Protein AF-A0A7V9V9J7-F1 (afdb_monomer)

pLDDT: mean 83.52, std 16.51, range [38.28, 96.44]

Foldseek 3Di:
DAWWWAQPPPRDIDSDQADPPPRDGTHTPADWAQDPPPRDTDHPVVVVPDPPPPDDPPPPCPPPPPQALVSVLVVLVVVLVCLVVDDVVVVVVQCVVPCNPCSSVVSSVVSVVSSVVSVVVVVD

Radius of gyration: 22.6 Å; Cα contacts (8 Å, |Δi|>4): 136; chains: 1; bounding box: 46×29×62 Å

Mean predicted aligned error: 16.67 Å

Secondary structure (DSSP, 8-state):
-EEEEE-TTT-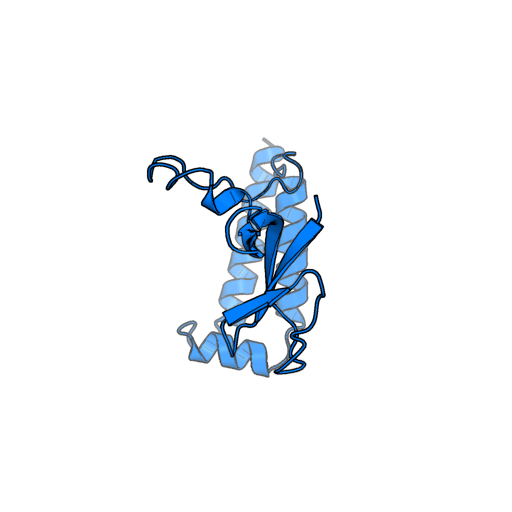-EESSSB-TTT-PBPEEEEEEEE-TTT--EEEHHHHS----S-S------S---PPPHHHHHHHHHHHHHHHHT--HHHHHHHIIIII-TTHHHHHHHHHHHHHHHHHHHH--

Structure (mmCIF, N/CA/C/O backbone):
data_AF-A0A7V9V9J7-F1
#
_entry.id   AF-A0A7V9V9J7-F1
#
loop_
_atom_site.group_PDB
_atom_site.id
_atom_site.type_symbol
_atom_site.label_atom_id
_atom_site.label_alt_id
_ato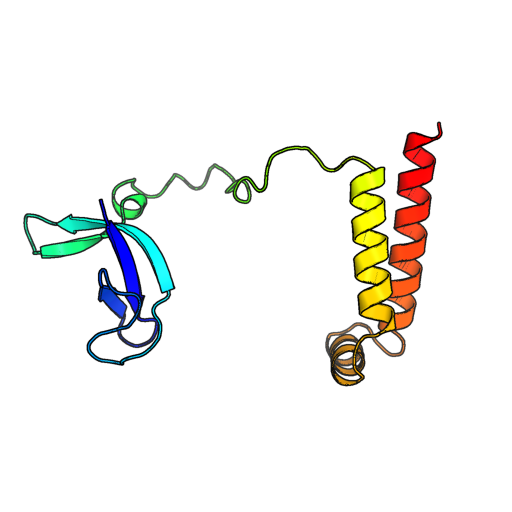m_site.label_comp_id
_atom_site.label_asym_id
_atom_site.label_entity_id
_atom_site.label_seq_id
_atom_site.pdbx_PDB_ins_code
_atom_site.Cartn_x
_atom_site.Cartn_y
_atom_site.Cartn_z
_atom_site.occupancy
_atom_site.B_iso_or_equiv
_atom_site.auth_seq_id
_atom_site.auth_comp_id
_atom_site.auth_asym_id
_atom_site.auth_atom_id
_atom_site.pdbx_PDB_model_num
ATOM 1 N N . MET A 1 1 ? -22.457 3.044 19.060 1.00 63.44 1 MET A N 1
ATOM 2 C CA . MET A 1 1 ? -21.572 2.117 18.328 1.00 63.44 1 MET A CA 1
ATOM 3 C C . MET A 1 1 ? -20.202 2.758 18.299 1.00 63.44 1 MET A C 1
ATOM 5 O O . MET A 1 1 ? -20.093 3.885 17.828 1.00 63.44 1 MET A O 1
ATOM 9 N N . SER A 1 2 ? -19.217 2.107 18.909 1.00 90.19 2 SER A N 1
ATOM 10 C CA . SER A 1 2 ? -17.869 2.651 19.117 1.00 90.19 2 SER A CA 1
ATOM 11 C C . SER A 1 2 ? -16.871 1.880 18.255 1.00 90.19 2 SER A C 1
ATOM 13 O O . SER A 1 2 ? -17.214 0.843 17.689 1.00 90.19 2 SER A O 1
ATOM 15 N N . VAL A 1 3 ? -15.647 2.384 18.106 1.00 93.88 3 VAL A N 1
ATOM 16 C CA . VAL A 1 3 ? -14.589 1.660 17.388 1.00 93.88 3 VAL A CA 1
ATOM 17 C C . VAL A 1 3 ? -13.811 0.810 18.382 1.00 93.88 3 VAL A C 1
ATOM 19 O O . VAL A 1 3 ? -13.319 1.344 19.371 1.00 93.88 3 VAL A O 1
ATOM 22 N N . VAL A 1 4 ? -13.694 -0.484 18.102 1.00 95.44 4 VAL A N 1
ATOM 23 C CA . VAL A 1 4 ? -12.884 -1.433 18.867 1.00 95.44 4 VAL A CA 1
ATOM 24 C C . VAL A 1 4 ? -11.477 -1.477 18.275 1.00 95.44 4 VAL A C 1
ATOM 26 O O . VAL A 1 4 ? -11.292 -1.578 17.054 1.00 95.44 4 VAL A O 1
ATOM 29 N N . TRP A 1 5 ? -10.491 -1.392 19.155 1.00 95.75 5 TRP A N 1
ATOM 30 C CA . TRP A 1 5 ? -9.068 -1.503 18.871 1.00 95.75 5 TRP A CA 1
ATOM 31 C C . TRP A 1 5 ? -8.492 -2.702 19.619 1.00 95.75 5 TRP A C 1
ATOM 33 O O . TRP A 1 5 ? -8.964 -3.009 20.707 1.00 95.75 5 TRP A O 1
ATOM 43 N N . GLU A 1 6 ? -7.458 -3.337 19.075 1.00 96.25 6 GLU A N 1
ATOM 44 C CA . GLU A 1 6 ? -6.782 -4.484 19.693 1.00 96.25 6 GLU A CA 1
ATOM 45 C C . GLU A 1 6 ? -5.274 -4.246 19.789 1.00 96.25 6 GLU A C 1
ATOM 47 O O . GLU A 1 6 ? -4.630 -3.762 18.848 1.00 96.25 6 GLU A O 1
ATOM 52 N N . CYS A 1 7 ? -4.698 -4.561 20.945 1.00 96.44 7 CYS A N 1
ATOM 53 C CA . CYS A 1 7 ? -3.265 -4.459 21.154 1.00 96.44 7 CYS A CA 1
ATOM 54 C C . CYS A 1 7 ? -2.536 -5.616 20.468 1.00 96.44 7 CYS A C 1
ATOM 56 O O . CYS A 1 7 ? -2.694 -6.766 20.857 1.00 96.44 7 CYS A O 1
ATOM 58 N N . GLY A 1 8 ? -1.625 -5.313 19.541 1.00 91.94 8 GLY A N 1
ATOM 59 C CA . GLY A 1 8 ? -0.800 -6.342 18.894 1.00 91.94 8 GLY A CA 1
ATOM 60 C C . GLY A 1 8 ? 0.216 -7.043 19.811 1.00 91.94 8 GLY A C 1
ATOM 61 O O . GLY A 1 8 ? 0.903 -7.947 19.353 1.00 91.94 8 GLY A O 1
ATOM 62 N N . SER A 1 9 ? 0.349 -6.623 21.077 1.00 95.19 9 SER A N 1
ATOM 63 C CA . SER A 1 9 ? 1.264 -7.238 22.050 1.00 95.19 9 SER A CA 1
ATOM 64 C C . SER A 1 9 ? 0.549 -8.176 23.022 1.00 95.19 9 SER A C 1
ATOM 66 O O . SER A 1 9 ? 0.996 -9.302 23.203 1.00 95.19 9 SER A O 1
ATOM 68 N N . CYS A 1 10 ? -0.521 -7.719 23.681 1.00 96.19 10 CYS A N 1
ATOM 69 C CA . CYS A 1 10 ? -1.244 -8.517 24.680 1.00 96.19 10 CYS A CA 1
ATOM 70 C C . CYS A 1 10 ? -2.609 -9.029 24.201 1.00 96.19 10 CYS A C 1
ATOM 72 O O . CYS A 1 10 ? -3.234 -9.807 24.910 1.00 96.19 10 CYS A O 1
ATOM 74 N N . GLY A 1 11 ? -3.084 -8.601 23.027 1.00 93.69 11 GLY A N 1
ATOM 75 C CA . GLY A 1 11 ? -4.415 -8.942 22.518 1.00 93.69 11 GLY A CA 1
ATOM 76 C C . GLY A 1 11 ? -5.564 -8.197 23.204 1.00 93.69 11 GLY A C 1
ATOM 77 O O . GLY A 1 11 ? -6.711 -8.379 22.815 1.00 93.69 11 GLY A O 1
ATOM 78 N N . GLU A 1 12 ? -5.280 -7.344 24.196 1.00 95.00 12 GLU A N 1
ATOM 79 C CA . GLU A 1 12 ? -6.313 -6.599 24.921 1.00 95.00 12 GLU A CA 1
ATOM 80 C C . GLU A 1 12 ? -7.079 -5.663 23.986 1.00 95.00 12 GLU A C 1
ATOM 82 O O . GLU A 1 12 ? -6.481 -4.965 23.149 1.00 95.00 12 GLU A O 1
ATOM 87 N N . ARG A 1 13 ? -8.400 -5.613 24.164 1.00 94.62 13 ARG A N 1
ATOM 88 C CA . ARG A 1 13 ? -9.283 -4.784 23.348 1.00 94.62 13 ARG A CA 1
ATOM 89 C C . ARG A 1 13 ? -9.686 -3.529 24.104 1.00 94.62 13 ARG A C 1
ATOM 91 O O . ARG A 1 13 ? -9.854 -3.524 25.316 1.00 94.62 13 ARG A O 1
ATOM 98 N N . SER A 1 14 ? -9.843 -2.426 23.382 1.00 93.81 14 SER A N 1
ATOM 99 C CA . SER A 1 14 ? -10.214 -1.139 23.974 1.00 93.81 14 SER A CA 1
ATOM 100 C C . SER A 1 14 ? -11.000 -0.267 22.999 1.00 93.81 14 SER A C 1
ATOM 102 O O . SER A 1 14 ? -10.885 -0.399 21.780 1.00 93.81 14 SER A O 1
ATOM 104 N N . PHE A 1 15 ? -11.784 0.668 23.537 1.00 94.88 15 PHE A N 1
ATOM 105 C CA . PHE A 1 15 ? -12.368 1.764 22.758 1.00 94.88 15 PHE A CA 1
ATOM 106 C C . PHE A 1 15 ? -11.381 2.917 22.521 1.00 94.88 15 PHE A C 1
ATOM 108 O O . PHE A 1 15 ? -11.643 3.811 21.712 1.00 94.88 15 PHE A O 1
ATOM 115 N N . GLU A 1 16 ? -10.235 2.896 23.199 1.00 94.31 16 GLU A N 1
ATOM 116 C CA . GLU A 1 16 ? -9.165 3.869 23.041 1.00 94.31 16 GLU A CA 1
ATOM 117 C C . GLU A 1 16 ? -8.092 3.372 22.067 1.00 94.31 16 GLU A C 1
ATOM 119 O O . GLU A 1 16 ? -7.829 2.182 21.917 1.00 94.31 16 GLU A O 1
ATOM 124 N N . ARG A 1 17 ? -7.410 4.315 21.410 1.00 94.50 17 ARG A N 1
ATOM 125 C CA . ARG A 1 17 ? -6.365 4.016 20.414 1.00 94.50 17 ARG A CA 1
ATOM 126 C C . ARG A 1 17 ? -5.072 3.441 20.999 1.00 94.50 17 ARG A C 1
ATOM 128 O O . ARG A 1 17 ? -4.183 3.053 20.236 1.00 94.50 17 ARG A O 1
ATOM 135 N N . ARG A 1 18 ? -4.925 3.462 22.322 1.00 94.62 18 ARG A N 1
ATOM 136 C CA . ARG A 1 18 ? -3.761 2.945 23.038 1.00 94.62 18 ARG A CA 1
ATOM 137 C C . ARG A 1 18 ? -4.205 1.880 24.020 1.00 94.62 18 ARG A C 1
ATOM 139 O O . ARG A 1 18 ? -5.245 2.015 24.656 1.00 94.62 18 ARG A O 1
ATOM 146 N N . CYS A 1 19 ? -3.385 0.849 24.154 1.00 95.06 19 CYS A N 1
ATOM 147 C CA . CYS A 1 19 ? -3.586 -0.168 25.171 1.00 95.06 19 CYS A CA 1
ATOM 148 C C . CYS A 1 19 ? -3.358 0.451 26.556 1.00 95.06 19 CYS A C 1
ATOM 150 O O . CYS A 1 19 ? -2.317 1.069 26.773 1.00 95.06 19 CYS A O 1
ATOM 152 N N . GLY A 1 20 ? -4.291 0.266 27.491 1.00 92.44 20 GLY A N 1
ATOM 153 C CA . GLY A 1 20 ? -4.135 0.764 28.862 1.00 92.44 20 GLY A CA 1
ATOM 154 C C . GLY A 1 20 ? -2.982 0.101 29.624 1.00 92.44 20 GLY A C 1
ATOM 155 O O . GLY A 1 20 ? -2.408 0.715 30.518 1.00 92.44 20 GLY A O 1
ATOM 156 N N . GLU A 1 21 ? -2.608 -1.121 29.237 1.00 93.69 21 GLU A N 1
ATOM 157 C CA . GLU A 1 21 ? -1.572 -1.906 29.911 1.00 93.69 21 GLU A CA 1
ATOM 158 C C . GLU A 1 21 ? -0.200 -1.764 29.231 1.00 93.69 21 GLU A C 1
ATOM 160 O O . GLU A 1 21 ? 0.777 -1.365 29.861 1.00 93.69 21 GLU A O 1
ATOM 165 N N . CYS A 1 22 ? -0.113 -2.017 27.920 1.00 96.12 22 CYS A N 1
ATOM 166 C CA . CYS A 1 22 ? 1.149 -1.915 27.177 1.00 96.12 22 CYS A CA 1
ATOM 167 C C . CYS A 1 22 ? 1.501 -0.480 26.745 1.00 96.12 22 CYS A C 1
ATOM 169 O O . CYS A 1 22 ? 2.628 -0.227 26.324 1.00 96.12 22 CYS A O 1
ATOM 171 N N . ASN A 1 23 ? 0.539 0.452 26.758 1.00 93.38 23 ASN A N 1
ATOM 172 C CA . ASN A 1 23 ? 0.659 1.821 26.227 1.00 93.38 23 ASN A CA 1
ATOM 173 C C . ASN A 1 23 ? 1.091 1.921 24.742 1.00 93.38 23 ASN A C 1
ATOM 175 O O . ASN A 1 23 ? 1.449 2.993 24.237 1.00 93.38 23 ASN A O 1
ATOM 179 N N . LEU A 1 24 ? 1.036 0.807 24.011 1.00 90.94 24 LEU A N 1
ATOM 180 C CA . LEU A 1 24 ? 1.296 0.741 22.576 1.00 90.94 24 LEU A CA 1
ATOM 181 C C . LEU A 1 24 ? 0.077 1.209 21.780 1.00 90.94 24 LEU A C 1
ATOM 183 O O . LEU A 1 24 ? -1.056 1.168 22.264 1.00 90.94 24 LEU A O 1
ATOM 187 N N . PHE A 1 25 ? 0.316 1.641 20.543 1.00 94.94 25 PHE A N 1
ATOM 188 C CA . PHE A 1 25 ? -0.768 1.879 19.597 1.00 94.94 25 PHE A CA 1
ATOM 189 C C . PHE A 1 25 ? -1.416 0.556 19.198 1.00 94.94 25 PHE A C 1
ATOM 191 O O . PHE A 1 25 ? -0.727 -0.392 18.824 1.00 94.94 25 PHE A O 1
ATOM 198 N N . CYS A 1 26 ? -2.741 0.522 19.275 1.00 95.56 26 CYS A N 1
ATOM 199 C CA . CYS A 1 26 ? -3.539 -0.634 18.902 1.00 95.56 26 CYS A CA 1
ATOM 200 C C . CYS A 1 26 ? -3.914 -0.596 17.415 1.00 95.56 26 CYS A C 1
ATOM 202 O O . CYS A 1 26 ? -4.022 0.476 16.808 1.00 95.56 26 CYS A O 1
ATOM 204 N N . SER A 1 27 ? -4.168 -1.771 16.848 1.00 94.62 27 SER A N 1
ATOM 205 C CA . SER A 1 27 ? -4.735 -1.925 15.510 1.00 94.62 27 SER A CA 1
ATOM 206 C C . SER A 1 27 ? -6.246 -1.728 15.565 1.00 94.62 27 SER A C 1
ATOM 208 O O . SER A 1 27 ? -6.904 -2.159 16.511 1.00 94.62 27 SER A O 1
ATOM 210 N N . ARG A 1 28 ? -6.821 -1.059 14.562 1.00 94.62 28 ARG A N 1
ATOM 211 C CA . ARG A 1 28 ? -8.276 -0.896 14.467 1.00 94.62 28 ARG A CA 1
ATOM 212 C C . ARG A 1 28 ? -8.894 -2.216 14.022 1.00 94.62 28 ARG A C 1
ATOM 214 O O . ARG A 1 28 ? -8.563 -2.672 12.934 1.00 94.62 28 ARG A O 1
ATOM 221 N N . ILE A 1 29 ? -9.825 -2.761 14.799 1.00 93.69 29 ILE A N 1
ATOM 222 C CA . ILE A 1 29 ? -10.571 -3.963 14.403 1.00 93.69 29 ILE A CA 1
ATOM 223 C C . ILE A 1 29 ? -11.828 -3.575 13.628 1.00 93.69 29 ILE A C 1
ATOM 225 O O . ILE A 1 29 ? -12.068 -4.070 12.533 1.00 93.69 29 ILE A O 1
ATOM 229 N N . GLY A 1 30 ? -12.617 -2.631 14.144 1.00 91.56 30 GLY A N 1
ATOM 230 C CA . GLY A 1 30 ? -13.843 -2.217 13.466 1.00 91.56 30 GLY A CA 1
ATOM 231 C C . GLY A 1 30 ? -14.850 -1.552 14.387 1.00 91.56 30 GLY A C 1
ATOM 232 O O . GLY A 1 30 ? -14.540 -1.193 15.520 1.00 91.56 30 GLY A O 1
ATOM 233 N N . ALA A 1 31 ? -16.063 -1.344 13.883 1.00 94.06 31 ALA A N 1
ATOM 234 C CA . ALA A 1 31 ? -17.171 -0.906 14.719 1.00 94.06 31 ALA A CA 1
ATOM 235 C C . ALA A 1 31 ? -17.648 -2.071 15.597 1.00 94.06 31 ALA A C 1
ATOM 237 O O . ALA A 1 31 ? -17.758 -3.201 15.126 1.00 94.06 31 ALA A O 1
ATOM 238 N N . GLY A 1 32 ? -17.933 -1.798 16.864 1.00 93.62 32 GLY A N 1
ATOM 239 C CA . GLY A 1 32 ? -18.299 -2.828 17.825 1.00 93.62 32 GLY A CA 1
ATOM 240 C C . GLY A 1 32 ? -18.808 -2.259 19.140 1.00 93.62 32 GLY A C 1
ATOM 241 O O . GLY A 1 32 ? -19.166 -1.075 19.245 1.00 93.62 32 GLY A O 1
ATOM 242 N N . GLY A 1 33 ? -18.862 -3.132 20.136 1.00 92.88 33 GLY A N 1
ATOM 243 C CA . GLY A 1 33 ? -19.396 -2.821 21.448 1.00 92.88 33 GLY A CA 1
ATOM 244 C C . GLY A 1 33 ? -19.060 -3.884 22.480 1.00 92.88 33 GLY A C 1
ATOM 245 O O . GLY A 1 33 ? -18.447 -4.905 22.183 1.00 92.88 33 GLY A O 1
ATOM 246 N N . GLU A 1 34 ? -19.474 -3.605 23.705 1.00 94.31 34 GLU A N 1
ATOM 247 C CA . GLU A 1 34 ? -19.349 -4.534 24.815 1.00 94.31 34 GLU A CA 1
ATOM 248 C C . GLU A 1 34 ? -20.502 -5.550 24.783 1.00 94.31 34 GLU A C 1
ATOM 250 O O . GLU A 1 34 ? -21.670 -5.176 24.632 1.00 94.31 34 GLU A O 1
ATOM 255 N N . CYS A 1 35 ? -20.179 -6.837 24.908 1.00 90.06 35 CYS A N 1
ATOM 256 C CA . CYS A 1 35 ? -21.164 -7.900 25.034 1.00 90.06 35 CYS A CA 1
ATOM 257 C C . CYS A 1 35 ? -21.911 -7.758 26.372 1.00 90.06 35 CYS A C 1
ATOM 259 O O . CYS A 1 35 ? -21.282 -7.827 27.427 1.00 90.06 35 CYS A O 1
ATOM 261 N N . PRO A 1 36 ? -23.252 -7.655 26.386 1.00 89.88 36 PRO A N 1
ATOM 262 C CA . PRO A 1 36 ? -24.004 -7.437 27.624 1.00 89.88 36 PRO A CA 1
ATOM 263 C C . PRO A 1 36 ? -23.991 -8.638 28.585 1.00 89.88 36 PRO A C 1
ATOM 265 O O . PRO A 1 36 ? -24.455 -8.512 29.715 1.00 89.88 36 PRO A O 1
ATOM 268 N N . ALA A 1 37 ? -23.514 -9.808 28.146 1.00 92.75 37 ALA A N 1
ATOM 269 C CA . ALA A 1 37 ? -23.484 -11.024 28.957 1.00 92.75 37 ALA A CA 1
ATOM 270 C C . ALA A 1 37 ? -22.152 -11.240 29.695 1.00 92.75 37 ALA A C 1
ATOM 272 O O . ALA A 1 37 ? -22.159 -11.757 30.810 1.00 92.75 37 ALA A O 1
ATOM 273 N N . CYS A 1 38 ? -21.022 -10.874 29.082 1.00 93.56 38 CYS A N 1
ATOM 274 C CA . CYS A 1 38 ? -19.681 -11.126 29.627 1.00 93.56 38 CYS A CA 1
ATOM 275 C C . CYS A 1 38 ? -18.788 -9.881 29.698 1.00 93.56 38 CYS A C 1
ATOM 277 O O . CYS A 1 38 ? -17.652 -9.988 30.147 1.00 93.56 38 CYS A O 1
ATOM 279 N N . SER A 1 39 ? -19.280 -8.722 29.259 1.00 90.81 39 SER A N 1
ATOM 280 C CA . SER A 1 39 ? -18.514 -7.477 29.145 1.00 90.81 39 SER A CA 1
ATOM 281 C C . SER A 1 39 ? -17.271 -7.552 28.249 1.00 90.81 39 SER A C 1
ATOM 283 O O . SER A 1 39 ? -16.402 -6.688 28.298 1.00 90.81 39 SER A O 1
ATOM 285 N N . GLU A 1 40 ? -17.184 -8.565 27.389 1.00 92.19 40 GLU A N 1
ATOM 286 C CA . GLU A 1 40 ? -16.106 -8.689 26.412 1.00 92.19 40 GLU A CA 1
ATOM 287 C C . GLU A 1 40 ? -16.329 -7.736 25.233 1.00 92.19 40 GLU A C 1
ATOM 289 O O . GLU A 1 40 ? -17.462 -7.549 24.775 1.00 92.19 40 GLU A O 1
ATOM 294 N N . LEU A 1 41 ? -15.255 -7.129 24.724 1.00 93.62 41 LEU A N 1
ATOM 295 C CA . LEU A 1 41 ? -15.330 -6.244 23.566 1.00 93.62 41 LEU A CA 1
ATOM 296 C C . LEU A 1 41 ? -15.336 -7.044 22.265 1.00 93.62 41 LEU A C 1
ATOM 298 O O . LEU A 1 41 ? -14.355 -7.696 21.903 1.00 93.62 41 LEU A O 1
ATOM 302 N N . VAL A 1 42 ? -16.439 -6.922 21.529 1.00 91.88 42 VAL A N 1
ATOM 303 C CA . VAL A 1 42 ? -16.692 -7.672 20.298 1.00 91.88 42 VAL A CA 1
ATOM 304 C C . VAL A 1 42 ? -16.840 -6.706 19.127 1.00 91.88 42 VAL A C 1
ATOM 306 O O . VAL A 1 42 ? -17.552 -5.695 19.205 1.00 91.88 42 VAL A O 1
ATOM 309 N N . ALA A 1 43 ? -16.162 -7.007 18.023 1.00 92.44 43 ALA A N 1
ATOM 310 C CA . ALA A 1 43 ? -16.345 -6.300 16.766 1.00 92.44 43 ALA A CA 1
ATOM 311 C C . ALA A 1 43 ? -17.551 -6.869 16.008 1.00 92.44 43 ALA A C 1
ATOM 313 O O . ALA A 1 43 ? -17.783 -8.074 15.990 1.00 92.44 43 ALA A O 1
ATOM 314 N N . GLY A 1 44 ? -18.317 -6.005 15.337 1.00 89.75 44 GLY A N 1
ATOM 315 C CA . GLY A 1 44 ? -19.518 -6.428 14.606 1.00 89.75 44 GLY A CA 1
ATOM 316 C C . GLY A 1 44 ? -19.237 -7.515 13.563 1.00 89.75 44 GLY A C 1
ATOM 317 O O . GLY A 1 44 ? -20.007 -8.463 13.459 1.00 89.75 44 GLY A O 1
ATOM 318 N N . ALA A 1 45 ? -18.085 -7.430 12.891 1.00 84.62 45 ALA A N 1
ATOM 319 C CA . ALA A 1 45 ? -17.643 -8.398 11.886 1.00 84.62 45 ALA A CA 1
ATOM 320 C C . ALA A 1 45 ? -17.408 -9.821 12.434 1.00 84.62 45 ALA A C 1
ATOM 322 O O . ALA A 1 45 ? -17.312 -10.757 11.653 1.00 84.62 45 ALA A O 1
ATOM 32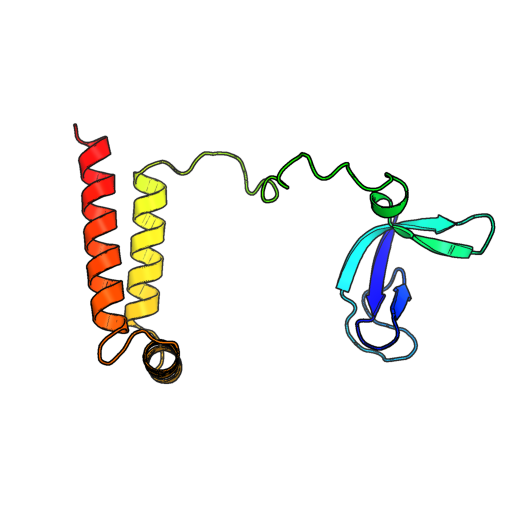3 N N . GLU A 1 46 ? -17.297 -10.003 13.755 1.00 84.06 46 GLU A N 1
ATOM 324 C CA . GLU A 1 46 ? -17.147 -11.326 14.387 1.00 84.06 46 GLU A CA 1
ATOM 325 C C . GLU A 1 46 ? -18.502 -12.002 14.652 1.00 84.06 46 GLU A C 1
ATOM 327 O O . GLU A 1 46 ? -18.580 -13.221 14.794 1.00 84.06 46 GLU A O 1
ATOM 332 N N . LEU A 1 47 ? -19.577 -11.209 14.739 1.00 84.44 47 LEU A N 1
ATOM 333 C CA . LEU A 1 47 ? -20.948 -11.689 14.957 1.00 84.44 47 LEU A CA 1
ATOM 334 C C . LEU A 1 47 ? -21.623 -12.090 13.644 1.00 84.44 47 LEU A C 1
ATOM 336 O O . LEU A 1 47 ? -22.526 -12.927 13.616 1.00 84.44 47 LEU A O 1
ATOM 340 N N . GLU A 1 48 ? -21.169 -11.487 12.553 1.00 79.88 48 GLU A N 1
ATOM 341 C CA . GLU A 1 48 ? -21.412 -11.934 11.195 1.00 79.88 48 GLU A CA 1
ATOM 342 C C . GLU A 1 48 ? -20.540 -13.186 11.016 1.00 79.88 48 GLU A C 1
ATOM 344 O O . GLU A 1 48 ? -19.351 -13.070 10.741 1.00 79.88 48 GLU A O 1
ATOM 349 N N . GLY A 1 49 ? -21.084 -14.381 11.308 1.00 60.22 49 GLY A N 1
ATOM 350 C CA . GLY A 1 49 ? -20.350 -15.661 11.246 1.00 60.22 49 GLY A CA 1
ATOM 351 C C . GLY A 1 49 ? -19.511 -15.796 9.968 1.00 60.22 49 GLY A C 1
ATOM 352 O O . GLY A 1 49 ? -19.812 -15.087 9.010 1.00 60.22 49 GLY A O 1
ATOM 353 N N . PRO A 1 50 ? -18.477 -16.673 9.935 1.00 50.50 50 PRO A N 1
ATOM 354 C CA . PRO A 1 50 ? -17.434 -16.652 8.911 1.00 50.50 50 PRO A CA 1
ATOM 355 C C . PRO A 1 50 ? -18.098 -16.495 7.561 1.00 50.50 50 PRO A C 1
ATOM 357 O O . PRO A 1 50 ? -18.802 -17.411 7.135 1.00 50.50 50 PRO A O 1
ATOM 360 N N . ALA A 1 51 ? -17.949 -15.303 6.969 1.00 50.62 51 ALA A N 1
ATOM 361 C CA . ALA A 1 51 ? -18.450 -15.039 5.641 1.00 50.62 51 ALA A CA 1
ATOM 362 C C . ALA A 1 51 ? -17.891 -16.180 4.815 1.00 50.62 51 ALA A C 1
ATOM 364 O O . ALA A 1 51 ? -16.672 -16.316 4.693 1.00 50.62 51 ALA A O 1
ATOM 365 N N . GLU A 1 52 ? -18.774 -17.090 4.426 1.00 47.03 52 GLU A N 1
ATO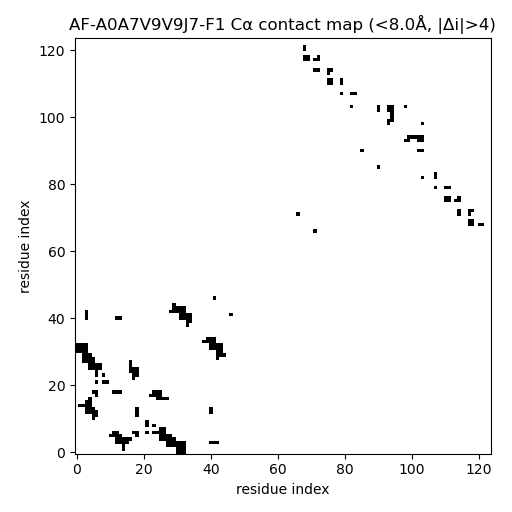M 366 C CA . GLU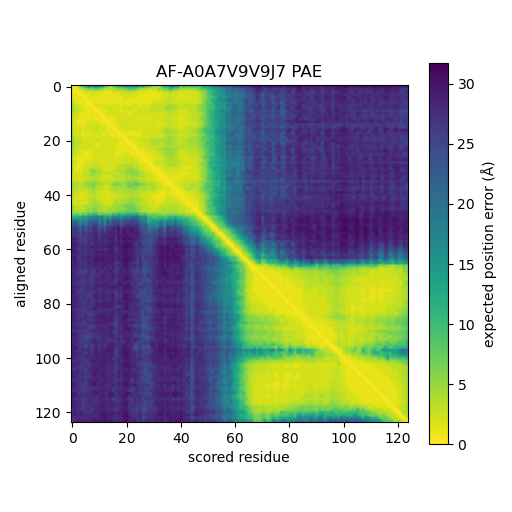 A 1 52 ? -18.439 -18.268 3.667 1.00 47.03 52 GLU A CA 1
ATOM 367 C C . GLU A 1 52 ? -17.451 -17.826 2.596 1.00 47.03 52 GLU A C 1
ATOM 369 O O . GLU A 1 52 ? -17.757 -16.937 1.799 1.00 47.03 52 GLU A O 1
ATOM 374 N N . MET A 1 53 ? -16.215 -18.335 2.707 1.00 43.97 53 MET A N 1
ATOM 375 C CA . MET A 1 53 ? -15.125 -18.089 1.772 1.00 43.97 53 MET A CA 1
ATOM 376 C C . MET A 1 53 ? -15.683 -18.326 0.373 1.00 43.97 53 MET A C 1
ATOM 378 O O . MET A 1 53 ? -15.875 -19.460 -0.058 1.00 43.97 53 MET A O 1
ATOM 382 N N . GLY A 1 54 ? -16.050 -17.230 -0.271 1.00 43.72 54 GLY A N 1
ATOM 383 C CA . GLY A 1 54 ? -17.045 -17.256 -1.332 1.00 43.72 54 GLY A CA 1
ATOM 384 C C . GLY A 1 54 ? -17.515 -15.873 -1.758 1.00 43.72 54 GLY A C 1
ATOM 385 O O . GLY A 1 54 ? -18.437 -15.784 -2.561 1.00 43.72 54 GLY A O 1
ATOM 386 N N . ARG A 1 55 ? -16.876 -14.802 -1.270 1.00 43.06 55 ARG A N 1
ATOM 387 C CA . ARG A 1 55 ? -16.743 -13.535 -1.987 1.00 43.06 55 ARG A CA 1
ATOM 388 C C . ARG A 1 55 ? -15.349 -13.010 -1.717 1.00 43.06 55 ARG A C 1
ATOM 390 O O . ARG A 1 55 ? -14.968 -12.793 -0.571 1.00 43.06 55 ARG A O 1
ATOM 397 N N . GLU A 1 56 ? -14.589 -12.883 -2.789 1.00 42.47 56 GLU A N 1
ATOM 398 C CA . GLU A 1 56 ? -13.422 -12.022 -2.867 1.00 42.47 56 GLU A CA 1
ATOM 399 C C . GLU A 1 56 ? -13.773 -10.723 -2.129 1.00 42.47 56 GLU A C 1
ATOM 401 O O . GLU A 1 56 ? -14.790 -10.096 -2.428 1.00 42.47 56 GLU A O 1
ATOM 406 N N . THR A 1 57 ? -13.015 -10.358 -1.096 1.00 38.28 57 THR A N 1
ATOM 407 C CA . THR A 1 57 ? -13.101 -9.011 -0.533 1.00 38.28 57 THR A CA 1
ATOM 408 C C . THR A 1 57 ? -12.829 -8.052 -1.678 1.00 38.28 57 THR A C 1
ATOM 410 O O . THR A 1 57 ? -11.682 -7.955 -2.120 1.00 38.28 57 THR A O 1
ATOM 413 N N . GLU A 1 58 ? -13.866 -7.372 -2.171 1.00 40.16 58 GLU A N 1
ATOM 414 C CA . GLU A 1 58 ? -13.650 -6.205 -3.010 1.00 40.16 58 GLU A CA 1
ATOM 415 C C . GLU A 1 58 ? -12.741 -5.271 -2.202 1.00 40.16 58 GLU A C 1
ATOM 417 O O . GLU A 1 58 ? -13.059 -4.968 -1.041 1.00 40.16 58 GLU A O 1
ATOM 422 N N . PRO A 1 59 ? -11.567 -4.887 -2.738 1.00 43.19 59 PRO A N 1
ATOM 423 C CA . PRO A 1 59 ? -10.721 -3.908 -2.081 1.00 43.19 59 PRO A CA 1
ATOM 424 C C . PRO A 1 59 ? -11.608 -2.704 -1.804 1.00 43.19 59 PRO A C 1
ATOM 426 O O . PRO A 1 59 ? -12.330 -2.258 -2.698 1.00 43.19 59 PRO A O 1
ATOM 429 N N . GLY A 1 60 ? -11.629 -2.271 -0.538 1.00 42.28 60 GLY A N 1
ATOM 430 C CA . GLY A 1 60 ? -12.562 -1.262 -0.057 1.00 42.28 60 GLY A CA 1
ATOM 431 C C . GLY A 1 60 ? -12.706 -0.143 -1.074 1.00 42.28 60 GLY A C 1
ATOM 432 O O . GLY A 1 60 ? -11.707 0.275 -1.651 1.00 42.28 60 GLY A O 1
ATOM 433 N N . THR A 1 61 ? -13.940 0.288 -1.322 1.00 45.53 61 THR A N 1
ATOM 434 C CA . THR A 1 61 ? -14.260 1.337 -2.287 1.00 45.53 61 THR A CA 1
ATOM 435 C C . THR A 1 61 ? -13.492 2.624 -1.953 1.00 45.53 61 THR A C 1
ATOM 437 O O . THR A 1 61 ? -13.994 3.528 -1.292 1.00 45.53 61 THR A O 1
ATOM 440 N N . ILE A 1 62 ? -12.251 2.711 -2.426 1.00 50.62 62 ILE A N 1
ATOM 441 C CA . ILE A 1 62 ? -11.678 3.919 -2.996 1.00 50.62 62 ILE A CA 1
ATOM 442 C C . ILE A 1 62 ? -12.581 4.168 -4.203 1.00 50.62 62 ILE A C 1
ATOM 444 O O . ILE A 1 62 ? -12.787 3.244 -4.986 1.00 50.62 62 ILE A O 1
ATOM 448 N N . GLY A 1 63 ? -13.249 5.325 -4.248 1.00 45.97 63 GLY A N 1
ATOM 449 C CA . GLY A 1 63 ? -14.380 5.598 -5.142 1.00 45.97 63 GLY A CA 1
ATOM 450 C C . GLY A 1 63 ? -14.273 4.904 -6.502 1.00 45.97 63 GLY A C 1
ATOM 451 O O . GLY A 1 63 ? -13.301 5.107 -7.217 1.00 45.97 63 GLY A O 1
ATOM 452 N N . SER A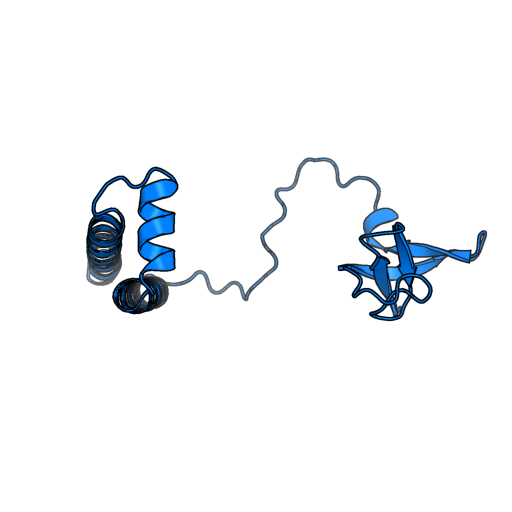 1 64 ? -15.273 4.086 -6.844 1.00 47.44 64 SER A N 1
ATOM 453 C CA . SER A 1 64 ? -15.384 3.377 -8.124 1.00 47.44 64 SER A CA 1
ATOM 454 C C . SER A 1 64 ? -15.693 4.342 -9.281 1.00 47.44 64 SER A C 1
ATOM 456 O O . SER A 1 64 ? -16.722 4.230 -9.947 1.00 47.44 64 SER A O 1
ATOM 458 N N . GLY A 1 65 ? -14.801 5.294 -9.536 1.00 51.12 65 GLY A N 1
ATOM 459 C CA . GLY A 1 65 ? -14.443 5.603 -10.910 1.00 51.12 65 GLY A CA 1
ATOM 460 C C . GLY A 1 65 ? -13.381 4.580 -11.281 1.00 51.12 65 GLY A C 1
ATOM 461 O O . GLY A 1 65 ? -12.304 4.589 -10.694 1.00 51.12 65 GLY A O 1
ATOM 462 N N . ALA A 1 66 ? -13.693 3.629 -12.162 1.00 66.12 66 ALA A N 1
ATOM 463 C CA . ALA A 1 66 ? -12.628 2.841 -12.769 1.00 66.12 66 ALA A CA 1
ATOM 464 C C . ALA A 1 66 ? -11.674 3.845 -13.423 1.00 66.12 66 ALA A C 1
ATOM 466 O O . ALA A 1 66 ? -12.140 4.626 -14.250 1.00 66.12 66 ALA A O 1
ATOM 467 N N . LEU A 1 67 ? -10.406 3.852 -12.997 1.00 75.00 67 LEU A N 1
ATOM 468 C CA . LEU A 1 67 ? -9.406 4.768 -13.537 1.00 75.00 67 LEU A CA 1
ATOM 469 C C . LEU A 1 67 ? -9.427 4.648 -15.056 1.00 75.00 67 LEU A C 1
ATOM 471 O O . LEU A 1 67 ? -9.229 3.549 -15.591 1.00 75.00 67 LEU A O 1
ATOM 475 N N . ASP A 1 68 ? -9.697 5.749 -15.744 1.00 85.88 68 ASP A N 1
ATOM 476 C CA . ASP A 1 68 ? -9.574 5.747 -17.189 1.00 85.88 68 ASP A CA 1
ATOM 477 C C . ASP A 1 68 ? -8.088 5.651 -17.592 1.00 85.88 68 ASP A C 1
ATOM 479 O O . ASP A 1 68 ? -7.168 5.705 -16.768 1.00 85.88 68 ASP A O 1
ATOM 483 N N . ALA A 1 69 ? -7.818 5.438 -18.879 1.00 82.06 69 ALA A N 1
ATOM 484 C CA . ALA A 1 69 ? -6.438 5.269 -19.334 1.00 82.06 69 ALA A CA 1
ATOM 485 C C . ALA A 1 69 ? -5.584 6.544 -19.175 1.00 82.06 69 ALA A C 1
ATOM 487 O O . ALA A 1 69 ? -4.355 6.440 -19.190 1.00 82.06 69 ALA A O 1
ATOM 488 N N . ILE A 1 70 ? -6.204 7.718 -19.011 1.00 83.19 70 ILE A N 1
ATOM 489 C CA . ILE A 1 70 ? -5.513 8.971 -18.701 1.00 83.19 70 ILE A CA 1
ATOM 490 C C . ILE A 1 70 ? -5.129 8.967 -17.221 1.00 83.19 70 ILE A C 1
ATOM 492 O O . ILE A 1 70 ? -3.944 9.092 -16.920 1.00 83.19 70 ILE A O 1
ATOM 496 N N . GLU A 1 71 ? -6.079 8.720 -16.317 1.00 87.38 71 GLU A N 1
ATOM 497 C CA . GLU A 1 71 ? -5.838 8.659 -14.868 1.00 87.38 71 GLU A CA 1
ATOM 498 C C . GLU A 1 71 ? -4.806 7.574 -14.510 1.00 87.38 71 GLU A C 1
ATOM 500 O O . GLU A 1 71 ? -3.896 7.785 -13.704 1.00 87.38 71 GLU A O 1
ATOM 505 N N . LEU A 1 72 ? -4.878 6.411 -15.165 1.00 88.31 72 LEU A N 1
ATOM 506 C CA . LEU A 1 72 ? -3.879 5.357 -14.999 1.00 88.31 72 LEU A CA 1
ATOM 507 C C . LEU A 1 72 ? -2.509 5.771 -15.563 1.00 88.31 72 LEU A C 1
ATOM 509 O O . LEU A 1 72 ? -1.475 5.417 -14.997 1.00 88.31 72 LEU A O 1
ATOM 513 N N . GLY A 1 73 ? -2.486 6.537 -16.655 1.00 88.69 73 GLY A N 1
ATOM 514 C CA . GLY A 1 73 ? -1.264 7.107 -17.219 1.00 88.69 73 GLY A CA 1
ATOM 515 C C . GLY A 1 73 ? -0.567 8.083 -16.266 1.00 88.69 73 GLY A C 1
ATOM 516 O O . GLY A 1 73 ? 0.653 8.014 -16.122 1.00 88.69 73 GLY A O 1
ATOM 517 N N . GLU A 1 74 ? -1.328 8.934 -15.576 1.00 89.81 74 GLU A N 1
ATOM 518 C CA . GLU A 1 74 ? -0.812 9.877 -14.573 1.00 89.81 74 GLU A CA 1
ATOM 519 C C . GLU A 1 74 ? -0.213 9.157 -13.360 1.00 89.81 74 GLU A C 1
ATOM 521 O O . GLU A 1 74 ? 0.846 9.541 -12.862 1.00 89.81 74 GLU A O 1
ATOM 526 N N . ILE A 1 75 ? -0.836 8.062 -12.917 1.00 90.88 75 ILE A N 1
ATOM 527 C CA . ILE A 1 75 ? -0.289 7.226 -11.841 1.00 90.88 75 ILE A CA 1
ATOM 528 C C . ILE A 1 75 ? 1.055 6.617 -12.253 1.00 90.88 75 ILE A C 1
ATOM 530 O O . ILE A 1 75 ? 1.993 6.597 -11.454 1.00 90.88 75 ILE A O 1
ATOM 534 N N . LEU A 1 76 ? 1.181 6.138 -13.495 1.00 91.81 76 LEU A N 1
ATOM 535 C CA . LEU A 1 76 ? 2.448 5.593 -13.990 1.00 91.81 76 LEU A CA 1
ATOM 536 C C . LEU A 1 76 ? 3.544 6.664 -14.082 1.00 91.81 76 LEU A C 1
ATOM 538 O O . LEU A 1 76 ? 4.693 6.362 -13.756 1.00 91.81 76 LEU A O 1
ATOM 542 N N . ASP A 1 77 ? 3.200 7.894 -14.478 1.00 92.62 77 ASP A N 1
ATOM 543 C CA . ASP A 1 77 ? 4.131 9.032 -14.461 1.00 92.62 77 ASP A CA 1
ATOM 544 C C . ASP A 1 77 ? 4.602 9.338 -13.040 1.00 92.62 77 ASP A C 1
ATOM 546 O O . ASP A 1 77 ? 5.804 9.427 -12.794 1.00 92.62 77 ASP A O 1
ATOM 550 N N . TYR A 1 78 ? 3.667 9.424 -12.093 1.00 93.94 78 TYR A N 1
ATOM 551 C CA . TYR A 1 78 ? 3.974 9.698 -10.693 1.00 93.94 78 TYR A CA 1
ATOM 552 C C . TYR A 1 78 ? 4.925 8.654 -10.092 1.00 93.94 78 TYR A C 1
ATOM 554 O O . TYR A 1 78 ? 5.922 8.997 -9.455 1.00 93.94 78 TYR A O 1
ATOM 562 N N . VAL A 1 79 ? 4.650 7.367 -10.324 1.00 93.38 79 VAL A N 1
ATOM 563 C CA . VAL A 1 79 ? 5.513 6.278 -9.846 1.00 93.38 79 VAL A CA 1
ATOM 564 C C . VAL A 1 79 ? 6.883 6.321 -10.529 1.00 93.38 79 VAL A C 1
ATOM 566 O O . VAL A 1 79 ? 7.896 6.084 -9.872 1.00 93.38 79 VAL A O 1
ATOM 569 N N . GLY A 1 80 ? 6.931 6.639 -11.826 1.00 93.62 80 GLY A N 1
ATOM 570 C CA . GLY A 1 80 ? 8.178 6.780 -12.575 1.00 93.62 80 GLY A CA 1
ATOM 571 C C . GLY A 1 80 ? 9.057 7.913 -12.047 1.00 93.62 80 GLY A C 1
ATOM 572 O O . GLY A 1 80 ? 10.249 7.706 -11.831 1.00 93.62 80 GLY A O 1
ATOM 573 N N . GLU A 1 81 ? 8.474 9.082 -11.785 1.00 94.19 81 GLU A N 1
ATOM 574 C CA . GLU A 1 81 ? 9.177 10.239 -11.221 1.00 94.19 81 GLU A CA 1
ATOM 575 C C . GLU A 1 81 ? 9.704 9.942 -9.813 1.00 94.19 81 GLU A C 1
ATOM 577 O O . GLU A 1 81 ? 10.892 10.115 -9.539 1.00 94.19 81 GLU A O 1
ATOM 582 N N . TRP A 1 82 ? 8.861 9.375 -8.947 1.00 94.56 82 TRP A N 1
ATOM 583 C CA . TRP A 1 82 ? 9.286 8.952 -7.614 1.00 94.56 82 TRP A CA 1
ATOM 584 C C . TRP A 1 82 ? 10.446 7.947 -7.664 1.00 94.56 82 TRP A C 1
ATOM 586 O O . TRP A 1 82 ? 11.402 8.056 -6.896 1.00 94.56 82 TRP A O 1
ATOM 596 N N . LEU A 1 83 ? 10.391 6.976 -8.582 1.00 93.38 83 LEU A N 1
ATOM 597 C CA . LEU A 1 83 ? 11.444 5.975 -8.740 1.00 93.38 83 LEU A CA 1
ATOM 598 C C . LEU A 1 83 ? 12.735 6.579 -9.322 1.00 93.38 83 LEU A C 1
ATOM 600 O O . LEU A 1 83 ? 13.840 6.130 -8.996 1.00 93.38 83 LEU A O 1
ATOM 604 N N . ALA A 1 84 ? 12.622 7.608 -10.162 1.00 92.06 84 ALA A N 1
ATOM 605 C CA . ALA A 1 84 ? 13.764 8.350 -10.684 1.00 92.06 84 ALA A CA 1
ATOM 606 C C . ALA A 1 84 ? 14.493 9.119 -9.569 1.00 92.06 84 ALA A C 1
ATOM 608 O O . ALA A 1 84 ? 15.723 9.128 -9.553 1.00 92.06 84 ALA A O 1
ATOM 609 N N . ASP A 1 85 ? 13.772 9.641 -8.583 1.00 94.38 85 ASP A N 1
ATOM 610 C CA . ASP A 1 85 ? 14.362 10.347 -7.438 1.00 94.38 85 ASP A CA 1
ATOM 611 C C . ASP A 1 85 ? 14.599 9.449 -6.211 1.00 94.38 85 ASP A C 1
ATOM 613 O O . ASP A 1 85 ? 14.989 9.920 -5.137 1.00 94.38 85 ASP A O 1
ATOM 617 N N . ALA A 1 86 ? 14.384 8.138 -6.354 1.00 89.94 86 ALA A N 1
ATOM 618 C CA . ALA A 1 86 ? 14.472 7.203 -5.245 1.00 89.94 86 ALA A CA 1
ATOM 619 C C . ALA A 1 86 ? 15.872 7.204 -4.593 1.00 89.94 86 ALA A C 1
ATOM 621 O O . ALA A 1 86 ? 16.896 7.166 -5.287 1.00 89.94 86 ALA A O 1
ATOM 622 N N . PRO A 1 87 ? 15.948 7.197 -3.247 1.00 92.06 87 PRO A N 1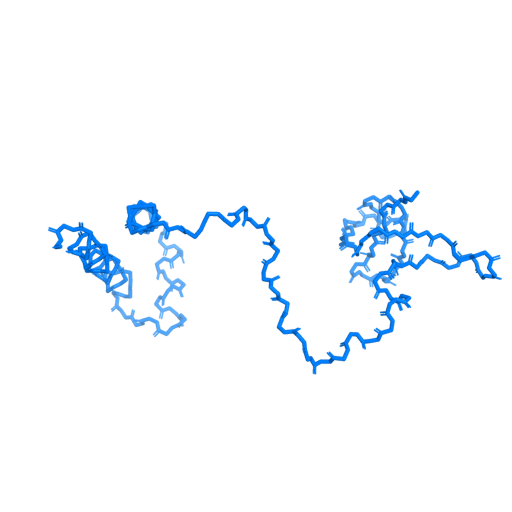
ATOM 623 C CA . PRO A 1 87 ? 17.223 7.188 -2.548 1.00 92.06 87 PRO A CA 1
ATOM 624 C C . PRO A 1 87 ? 17.983 5.875 -2.808 1.00 92.06 87 PRO A C 1
ATOM 626 O O . PRO A 1 87 ? 17.358 4.833 -3.020 1.00 92.06 87 PRO A O 1
ATOM 629 N N . PRO A 1 88 ? 19.326 5.863 -2.689 1.00 88.88 88 PRO A N 1
ATOM 630 C CA . PRO A 1 88 ? 20.142 4.682 -2.989 1.00 88.88 88 PRO A CA 1
ATOM 631 C C . PRO A 1 88 ? 19.735 3.413 -2.231 1.00 88.88 88 PRO A C 1
ATOM 633 O O . PRO A 1 88 ? 19.889 2.317 -2.755 1.00 88.88 88 PRO A O 1
ATOM 636 N N . ALA A 1 89 ? 19.183 3.551 -1.020 1.00 92.12 89 ALA A N 1
ATOM 637 C CA . ALA A 1 89 ? 18.685 2.424 -0.231 1.00 92.12 89 ALA A CA 1
ATOM 638 C C . ALA A 1 89 ? 17.509 1.692 -0.903 1.00 92.12 89 ALA A C 1
ATOM 640 O O . ALA A 1 89 ? 17.412 0.473 -0.805 1.00 92.12 89 ALA A O 1
ATOM 641 N N . VAL A 1 90 ? 16.637 2.420 -1.608 1.00 89.00 90 VAL A N 1
ATOM 642 C CA . VAL A 1 90 ? 15.530 1.828 -2.373 1.00 89.00 90 VAL A CA 1
ATOM 643 C C . VAL A 1 90 ? 16.078 1.099 -3.594 1.00 89.00 90 VAL A C 1
ATOM 645 O O . VAL A 1 90 ? 15.691 -0.037 -3.839 1.00 89.00 90 VAL A O 1
ATOM 648 N N . THR A 1 91 ? 17.032 1.700 -4.311 1.00 85.88 91 THR A N 1
ATOM 649 C CA . THR A 1 91 ? 17.706 1.041 -5.441 1.00 85.88 91 THR A CA 1
ATOM 650 C C . THR A 1 91 ? 18.401 -0.246 -5.001 1.00 85.88 91 THR A C 1
ATOM 652 O O . THR A 1 91 ? 18.169 -1.284 -5.606 1.00 85.88 91 THR A O 1
ATOM 655 N N . ALA A 1 92 ? 19.170 -0.212 -3.909 1.00 87.00 92 ALA A N 1
ATOM 656 C CA . ALA A 1 92 ? 19.827 -1.398 -3.360 1.00 87.00 92 ALA A CA 1
ATOM 657 C C . ALA A 1 92 ? 18.813 -2.482 -2.958 1.00 87.00 92 ALA A C 1
ATOM 659 O O . ALA A 1 92 ? 18.973 -3.642 -3.316 1.00 87.00 92 ALA A O 1
ATOM 660 N N . SER A 1 93 ? 17.715 -2.096 -2.298 1.00 89.38 93 SER A N 1
ATOM 661 C CA . SER A 1 93 ? 16.644 -3.030 -1.933 1.00 89.38 93 SER A CA 1
ATOM 662 C C . SER A 1 93 ? 15.988 -3.686 -3.159 1.00 89.38 93 SER A C 1
ATOM 664 O O . SER A 1 93 ? 15.684 -4.877 -3.121 1.00 89.38 93 SER A O 1
ATOM 666 N N . LEU A 1 94 ? 15.809 -2.952 -4.265 1.00 87.69 94 LEU A N 1
ATOM 667 C CA . LEU A 1 94 ? 15.296 -3.511 -5.523 1.00 87.69 94 LEU A CA 1
ATOM 668 C C . LEU A 1 94 ? 16.253 -4.543 -6.132 1.00 87.69 94 LEU A C 1
ATOM 670 O O . LEU A 1 94 ? 15.807 -5.574 -6.641 1.00 87.69 94 LEU A O 1
ATOM 674 N N . GLU A 1 95 ? 17.557 -4.279 -6.079 1.00 86.88 95 GLU A N 1
ATOM 675 C CA . GLU A 1 95 ? 18.575 -5.212 -6.564 1.00 86.88 95 GLU A CA 1
ATOM 676 C C . GLU A 1 95 ? 18.635 -6.473 -5.681 1.00 86.88 95 GLU A C 1
ATOM 678 O O . GLU A 1 95 ? 18.633 -7.590 -6.209 1.00 86.88 95 GLU A O 1
ATOM 683 N N . ASP A 1 96 ? 18.578 -6.303 -4.355 1.00 87.19 96 ASP A N 1
ATOM 684 C CA . ASP A 1 96 ? 18.641 -7.378 -3.355 1.00 87.19 96 ASP A CA 1
ATOM 685 C C . ASP A 1 96 ? 17.411 -8.303 -3.377 1.00 87.19 96 ASP A C 1
ATOM 687 O O . ASP A 1 96 ? 17.526 -9.508 -3.141 1.00 87.19 96 ASP A O 1
ATOM 691 N N . HIS A 1 97 ? 16.224 -7.778 -3.695 1.00 84.25 97 HIS A N 1
ATOM 692 C CA . HIS A 1 97 ? 14.977 -8.554 -3.747 1.00 84.25 97 HIS A CA 1
ATOM 693 C C . HIS A 1 97 ? 14.687 -9.186 -5.117 1.00 84.25 97 HIS A C 1
ATOM 695 O O . HIS A 1 97 ? 13.539 -9.489 -5.442 1.00 84.25 97 HIS A O 1
ATOM 701 N N . GLY A 1 98 ? 15.733 -9.452 -5.903 1.00 67.38 98 GLY A N 1
ATOM 702 C CA . GLY A 1 98 ? 15.636 -10.253 -7.126 1.00 67.38 98 GLY A CA 1
ATOM 703 C C . GLY A 1 98 ? 15.438 -9.453 -8.411 1.00 67.38 98 GLY A C 1
ATOM 704 O O . GLY A 1 98 ? 15.212 -10.056 -9.458 1.00 67.38 98 GLY A O 1
ATOM 705 N N . GLY A 1 99 ? 15.562 -8.122 -8.366 1.00 75.50 99 GLY A N 1
ATOM 706 C CA . GLY A 1 99 ? 15.574 -7.291 -9.570 1.00 75.50 99 GLY A CA 1
ATOM 707 C C . GLY A 1 99 ? 16.871 -7.404 -10.384 1.00 75.50 99 GLY A C 1
ATOM 708 O O . GLY A 1 99 ? 16.871 -7.111 -11.578 1.00 75.50 99 GLY A O 1
ATOM 709 N N . GLY A 1 100 ? 17.963 -7.860 -9.757 1.00 85.50 100 GLY A N 1
ATOM 710 C CA . GLY A 1 100 ? 19.291 -7.905 -10.371 1.00 85.50 100 GLY A CA 1
ATOM 711 C C . GLY A 1 100 ? 19.882 -6.507 -10.618 1.00 85.50 100 GLY A C 1
ATOM 712 O O . GLY A 1 100 ? 19.219 -5.500 -10.368 1.00 85.50 100 GLY A O 1
ATOM 713 N N . PRO A 1 101 ? 21.133 -6.417 -11.100 1.00 85.62 101 PRO A N 1
ATOM 714 C CA . PRO A 1 101 ? 21.768 -5.131 -11.377 1.00 85.62 101 PRO A CA 1
ATOM 715 C C . PRO A 1 101 ? 20.946 -4.303 -12.371 1.00 85.62 101 PRO A C 1
ATOM 717 O O . PRO A 1 101 ? 20.590 -4.798 -13.443 1.00 85.62 101 PRO A O 1
ATOM 720 N N . GLY A 1 102 ? 20.661 -3.044 -12.033 1.00 87.06 102 GLY A N 1
ATOM 721 C CA . GLY A 1 102 ? 19.891 -2.152 -12.910 1.00 87.06 102 GLY A CA 1
ATOM 722 C C . GLY A 1 102 ? 18.373 -2.371 -12.881 1.00 87.06 102 GLY A C 1
ATOM 723 O O . GLY A 1 102 ? 17.667 -1.860 -13.751 1.00 87.06 102 GLY A O 1
ATOM 724 N N . ALA A 1 103 ? 17.846 -3.078 -11.873 1.00 89.56 103 ALA A N 1
ATOM 725 C CA . ALA A 1 103 ? 16.408 -3.272 -11.654 1.00 89.56 103 ALA A CA 1
ATOM 726 C C . ALA A 1 103 ? 15.594 -1.971 -11.754 1.00 89.56 103 ALA A C 1
ATOM 728 O O . ALA A 1 103 ? 14.519 -1.938 -12.353 1.00 89.56 103 ALA A O 1
ATOM 729 N N . ARG A 1 104 ? 16.133 -0.880 -11.198 1.00 91.88 104 ARG A N 1
ATOM 730 C CA . ARG A 1 104 ? 15.521 0.453 -11.251 1.00 91.88 104 ARG A CA 1
ATOM 731 C C . ARG A 1 104 ? 15.317 0.935 -12.687 1.00 91.88 104 ARG A C 1
ATOM 733 O O . ARG A 1 104 ? 14.225 1.383 -13.022 1.00 91.88 104 ARG A O 1
ATOM 740 N N . ASP A 1 105 ? 16.330 0.808 -13.537 1.00 92.44 105 ASP A N 1
ATOM 741 C CA . ASP A 1 105 ? 16.263 1.282 -14.923 1.00 92.44 105 ASP A CA 1
ATOM 742 C C . ASP A 1 105 ? 15.288 0.434 -15.752 1.00 92.44 105 ASP A C 1
ATOM 744 O O . ASP A 1 105 ? 14.520 0.963 -16.556 1.00 92.44 105 ASP A O 1
ATOM 748 N N . ILE A 1 106 ? 15.250 -0.878 -15.494 1.00 92.00 106 ILE A N 1
ATOM 749 C CA . ILE A 1 106 ? 14.293 -1.804 -16.114 1.00 92.00 106 ILE A CA 1
ATOM 750 C C . ILE A 1 106 ? 12.850 -1.425 -15.749 1.00 92.00 106 ILE A C 1
ATOM 752 O O . ILE A 1 106 ? 11.972 -1.425 -16.616 1.00 92.00 106 ILE A O 1
ATOM 756 N N . LEU A 1 107 ? 12.597 -1.085 -14.482 1.00 91.50 107 LEU A N 1
ATOM 757 C CA . LEU A 1 107 ? 11.280 -0.654 -14.013 1.00 91.50 107 LEU A CA 1
ATOM 758 C C . LEU A 1 107 ? 10.868 0.692 -14.618 1.00 91.50 107 LEU A C 1
ATOM 760 O O . LEU A 1 107 ? 9.739 0.813 -15.091 1.00 91.50 107 LEU A O 1
ATOM 764 N N . LEU A 1 108 ? 11.773 1.673 -14.671 1.00 94.19 108 LEU A N 1
ATOM 765 C CA . LEU A 1 108 ? 11.512 2.970 -15.307 1.00 94.19 108 LEU A CA 1
ATOM 766 C C . LEU A 1 108 ? 11.116 2.808 -16.783 1.00 94.19 108 LEU A C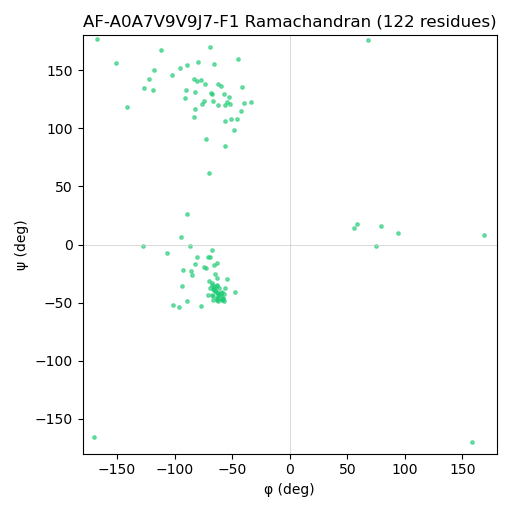 1
ATOM 768 O O . LEU A 1 108 ? 10.121 3.377 -17.238 1.00 94.19 108 LEU A O 1
ATOM 772 N N . ASP A 1 109 ? 11.848 1.979 -17.525 1.00 95.44 109 ASP A N 1
ATOM 773 C CA . ASP A 1 109 ? 11.557 1.690 -18.930 1.00 95.44 109 ASP A CA 1
ATOM 774 C C . ASP A 1 109 ? 10.222 0.938 -19.105 1.00 95.44 109 ASP A C 1
ATOM 776 O O . ASP A 1 109 ? 9.434 1.232 -20.011 1.00 95.44 109 ASP A O 1
ATOM 780 N N . ALA A 1 110 ? 9.900 0.009 -18.198 1.00 93.31 110 ALA A N 1
ATOM 781 C CA . ALA A 1 110 ? 8.611 -0.677 -18.194 1.00 93.31 110 ALA A CA 1
ATOM 782 C C . ALA A 1 110 ? 7.435 0.286 -17.959 1.00 93.31 110 ALA A C 1
ATOM 784 O O . ALA A 1 110 ? 6.470 0.253 -18.727 1.00 93.31 110 ALA A O 1
ATOM 785 N N . LEU A 1 111 ? 7.528 1.177 -16.968 1.00 94.56 111 LEU A N 1
ATOM 786 C CA . LEU A 1 111 ? 6.503 2.189 -16.682 1.00 94.56 111 LEU A CA 1
ATOM 787 C C . LEU A 1 111 ? 6.271 3.097 -17.900 1.00 94.56 111 LEU A C 1
ATOM 789 O O . LEU A 1 111 ? 5.134 3.262 -18.351 1.00 94.56 111 LEU A O 1
ATOM 793 N N . ALA A 1 112 ? 7.350 3.589 -18.517 1.00 93.19 112 ALA A N 1
ATOM 794 C CA . ALA A 1 112 ? 7.279 4.428 -19.712 1.00 93.19 112 ALA A CA 1
ATOM 795 C C . ALA A 1 112 ? 6.661 3.706 -20.926 1.00 93.19 112 ALA A C 1
ATOM 797 O O . ALA A 1 112 ? 5.952 4.315 -21.737 1.00 93.19 112 ALA A O 1
ATOM 798 N N . ARG A 1 113 ? 6.917 2.401 -21.096 1.00 94.94 113 ARG A N 1
ATOM 799 C CA . ARG A 1 113 ? 6.249 1.589 -22.129 1.00 94.94 113 ARG A CA 1
ATOM 800 C C . ARG A 1 113 ? 4.758 1.426 -21.854 1.00 94.94 113 ARG A C 1
ATOM 802 O O . ARG A 1 113 ? 3.962 1.640 -22.767 1.00 94.94 113 ARG A O 1
ATOM 809 N N . HIS A 1 114 ? 4.383 1.072 -20.628 1.00 93.50 114 HIS A N 1
ATOM 810 C CA . HIS A 1 114 ? 2.984 0.836 -20.270 1.00 93.50 114 HIS A CA 1
ATOM 811 C C . HIS A 1 114 ? 2.138 2.100 -20.394 1.00 93.50 114 HIS A C 1
ATOM 813 O O . HIS A 1 114 ? 1.055 2.049 -20.973 1.00 93.50 114 HIS A O 1
ATOM 819 N N . ARG A 1 115 ? 2.672 3.251 -19.984 1.00 92.69 115 ARG A N 1
ATOM 820 C CA . ARG A 1 115 ? 2.016 4.542 -20.192 1.00 92.69 115 ARG A CA 1
ATOM 821 C C . ARG A 1 115 ? 1.733 4.823 -21.667 1.00 92.69 115 ARG A C 1
ATOM 823 O O . ARG A 1 115 ? 0.622 5.199 -22.028 1.00 92.69 115 ARG A O 1
ATOM 830 N N . ARG A 1 116 ? 2.733 4.638 -22.539 1.00 93.19 116 ARG A N 1
ATOM 831 C CA . ARG A 1 116 ? 2.559 4.849 -23.988 1.00 93.19 116 ARG A CA 1
ATOM 832 C C . ARG A 1 116 ? 1.471 3.946 -24.562 1.00 93.19 116 ARG A C 1
ATOM 834 O O . ARG A 1 116 ? 0.667 4.416 -25.362 1.00 93.19 116 ARG A O 1
ATOM 841 N N . ALA A 1 117 ? 1.432 2.685 -24.135 1.00 89.50 117 ALA A N 1
ATOM 842 C CA . ALA A 1 117 ? 0.398 1.748 -24.555 1.00 89.50 117 ALA A CA 1
ATOM 843 C C . ALA A 1 117 ? -1.003 2.212 -24.117 1.00 89.50 117 ALA A C 1
ATOM 845 O O . ALA A 1 117 ? -1.902 2.261 -24.953 1.00 89.50 117 ALA A O 1
ATOM 846 N N . LEU A 1 118 ? -1.176 2.650 -22.867 1.00 87.31 118 LEU A N 1
ATOM 847 C CA . LEU A 1 118 ? -2.465 3.141 -22.358 1.00 87.31 118 LEU A CA 1
ATOM 848 C C . LEU A 1 118 ? -2.968 4.386 -23.100 1.00 87.31 118 LEU A C 1
ATOM 850 O O . LEU A 1 118 ? -4.129 4.455 -23.498 1.00 87.31 118 LEU A O 1
ATOM 854 N N . ILE A 1 119 ? -2.091 5.352 -23.368 1.00 80.06 119 ILE A N 1
ATOM 855 C CA . ILE A 1 119 ? -2.485 6.558 -24.111 1.00 80.06 119 ILE A CA 1
ATOM 856 C C . ILE A 1 119 ? -2.852 6.202 -25.559 1.00 80.06 119 ILE A C 1
ATOM 858 O O . ILE A 1 119 ? -3.826 6.727 -26.100 1.00 80.06 119 ILE A O 1
ATOM 862 N N . SER A 1 120 ? -2.127 5.266 -26.187 1.00 84.19 120 SER A N 1
ATOM 863 C CA . SER A 1 120 ? -2.440 4.831 -27.555 1.00 84.19 120 SER A CA 1
ATOM 864 C C . SER A 1 120 ? -3.811 4.160 -27.686 1.00 84.19 120 SER A C 1
ATOM 866 O O . SER A 1 120 ? -4.439 4.281 -28.737 1.00 84.19 120 SER A O 1
ATOM 868 N N . THR A 1 121 ? -4.313 3.518 -26.624 1.00 77.44 121 THR A N 1
ATOM 869 C CA . THR A 1 121 ? -5.641 2.883 -26.628 1.00 77.44 121 THR A CA 1
ATOM 870 C C . THR A 1 121 ? -6.807 3.868 -26.546 1.00 77.44 121 THR A C 1
ATOM 872 O O . THR A 1 121 ? -7.909 3.503 -26.930 1.00 77.44 121 THR A O 1
ATOM 875 N N . VAL A 1 122 ? -6.581 5.104 -26.089 1.00 75.00 122 VAL A N 1
ATOM 876 C CA . VAL A 1 122 ? -7.617 6.159 -26.020 1.00 75.00 122 VAL A C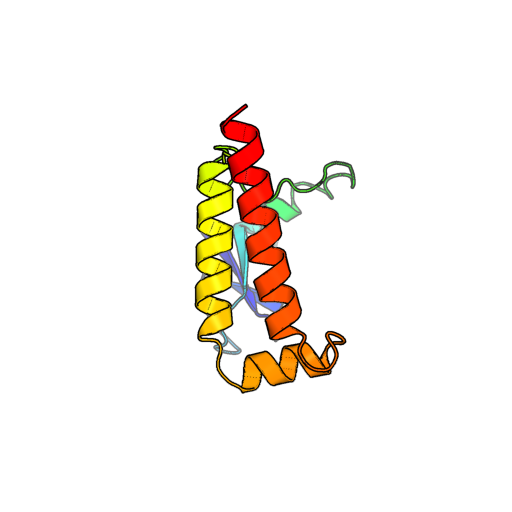A 1
ATOM 877 C C . VAL A 1 122 ? -7.633 7.026 -27.285 1.00 75.00 122 VAL A C 1
ATOM 879 O O . VAL A 1 122 ? -8.632 7.667 -27.593 1.00 75.00 122 VAL A O 1
ATOM 882 N N . ALA A 1 123 ? -6.527 7.050 -28.031 1.00 65.50 123 ALA A N 1
ATOM 883 C CA . ALA A 1 123 ? -6.379 7.836 -29.256 1.00 65.50 123 ALA A CA 1
ATOM 884 C C . ALA A 1 123 ? -6.868 7.123 -30.538 1.00 65.50 123 ALA A C 1
ATOM 886 O O . ALA A 1 123 ? -6.772 7.712 -31.617 1.00 65.50 123 ALA A O 1
ATOM 887 N N . SER A 1 124 ? -7.339 5.874 -30.431 1.00 55.03 124 SER A N 1
ATOM 888 C CA . SER A 1 124 ? -7.825 5.034 -31.543 1.00 55.03 124 SER A CA 1
ATOM 889 C C . SER A 1 124 ? -9.344 4.912 -31.519 1.00 55.03 124 SER A C 1
ATOM 891 O O . SER A 1 124 ? -9.941 4.904 -32.618 1.00 55.03 124 SER A O 1
#

Sequence (124 aa):
MSVVWECGSCGERSFERRCGECNLFCSRIGAGGECPACSELVAGAELEGPAEMGRETEPGTIGSGALDAIELGEILDYVGEWLADAPPAVTASLEDHGGGPGARDILLDALARHRRALISTVAS

Solvent-accessible surface area (backbone atoms only — not comparable to full-atom values): 7425 Å² total; per-residue (Å²): 132,45,53,32,19,31,22,89,85,80,64,52,67,35,79,48,68,45,31,92,84,79,67,42,75,33,47,80,73,38,56,20,48,66,38,94,90,76,67,47,77,43,42,51,76,70,74,51,60,82,72,65,92,79,65,83,78,71,76,73,82,68,72,88,65,77,72,46,51,62,59,49,30,52,52,37,50,53,52,38,52,52,61,72,70,48,55,71,69,56,52,51,50,40,33,73,73,74,48,39,91,62,29,64,60,56,49,44,52,48,38,59,50,52,32,53,53,38,50,53,68,74,77,110

Nearest PDB structures (foldseek):
  2apo-assembly1_B  TM=8.028E-01  e=2.101E-01  Methanocaldococcus jannaschii
  3hjw-assembly1_B  TM=7.186E-01  e=3.455E-01  Pyrococcus furiosus
  2aus-assembly1_D  TM=7.524E-01  e=4.714E-01  Pyrococcus abyssi
  2p22-assembly1_A  TM=2.901E-01  e=9.328E+00  Saccharomyces cerevisiae